Protein AF-A0A817ILH4-F1 (afdb_monomer)

Foldseek 3Di:
DVLVVLLVVLCVPPCVPPQDPVPDDPVRLVVLQVQQCCQFLVPPQADPLGVDPVQVLQLLSLCSSPQSVPPDDQLFFPLVSLCDCVSTPDNADNVNSVRGDHDRNRTNSSSVSNNVVSVVVVVVVVCVVDDDDDDDCPVPD

Secondary structure (DSSP, 8-state):
-HHHHHHHHHIIIIIHHHS-TTSS-HHHHHHHHHHHHHHTTT-TT--GGG--HHHHHHHHHHHHHHHTTTT--S-SBTHHHHT-GGG-SS---HHHHTT----TTSBGGGHHHHHHHHHHHHHHHHHTT-S----SSTT--

Sequence (141 aa):
MFEEIAFDKVLRVYMKKELVEDTFSDEERKQVIDVFSRATFEKEKIAESLKSIDSWISTLKRLIVRVLYTNVSLDIP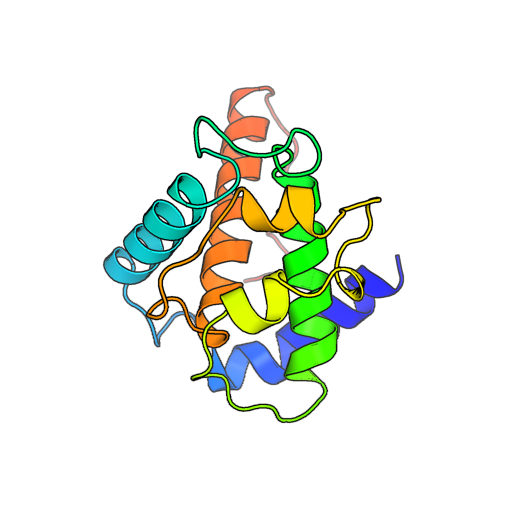LEIYLQRTDLWSDRVSYEDLATFGVDDDILLQHTYVILTGFYSSLIIKNNGSKTSRTNLLSGWL

pLDDT: mean 76.37, std 17.42, range [34.0, 94.38]

Radius of gyration: 15.26 Å; Cα contacts (8 Å, |Δi|>4): 126; chains: 1; bounding box: 36×35×36 Å

Mean predicted aligned error: 9.41 Å

Structure (mmCIF, N/CA/C/O backbone):
data_AF-A0A817ILH4-F1
#
_entry.id   AF-A0A817ILH4-F1
#
loop_
_atom_site.group_PDB
_atom_site.id
_atom_site.type_symbol
_atom_site.label_atom_id
_atom_site.label_alt_id
_atom_site.label_comp_id
_atom_site.label_asym_id
_atom_site.label_entity_id
_atom_site.label_seq_id
_atom_site.pdbx_PDB_ins_code
_atom_site.Cartn_x
_atom_site.Cartn_y
_atom_site.Cartn_z
_atom_site.occupancy
_atom_site.B_iso_or_equiv
_atom_site.auth_seq_id
_atom_site.auth_comp_id
_atom_site.auth_asym_id
_atom_site.auth_atom_id
_atom_site.pdbx_PDB_model_num
ATOM 1 N N . MET A 1 1 ? -5.954 19.937 -1.561 1.00 56.75 1 MET A N 1
ATOM 2 C CA . MET A 1 1 ? -6.336 19.380 -2.882 1.00 56.75 1 MET A CA 1
ATOM 3 C C . MET A 1 1 ? -7.639 18.599 -2.718 1.00 56.75 1 MET A C 1
ATOM 5 O O . MET A 1 1 ? -7.852 18.084 -1.629 1.00 56.75 1 MET A O 1
ATOM 9 N N . PHE A 1 2 ? -8.521 18.529 -3.723 1.00 58.09 2 PHE A N 1
ATOM 10 C CA . PHE A 1 2 ? -9.830 17.853 -3.599 1.00 58.09 2 PHE A CA 1
ATOM 11 C C . PHE A 1 2 ? -9.729 16.372 -3.189 1.00 58.09 2 PHE A C 1
ATOM 13 O O . PHE A 1 2 ? -10.578 15.906 -2.435 1.00 58.09 2 PHE A O 1
ATOM 20 N N . GLU A 1 3 ? -8.679 15.663 -3.619 1.00 54.00 3 GLU A N 1
ATOM 21 C CA . GLU A 1 3 ? -8.430 14.262 -3.240 1.00 54.00 3 GLU A CA 1
ATOM 22 C C . GLU A 1 3 ? -8.210 14.097 -1.729 1.00 54.00 3 GLU A C 1
ATOM 24 O O . GLU A 1 3 ? -8.769 13.179 -1.146 1.00 54.00 3 GLU A O 1
ATOM 29 N N . GLU A 1 4 ? -7.499 15.022 -1.076 1.00 57.44 4 GLU A N 1
ATOM 30 C CA . GLU A 1 4 ? -7.301 15.007 0.386 1.00 57.44 4 GLU A CA 1
ATOM 31 C C . GLU A 1 4 ? -8.623 15.218 1.137 1.00 57.44 4 GLU A C 1
ATOM 33 O O . GLU A 1 4 ? -8.909 14.533 2.109 1.00 57.44 4 GLU A O 1
ATOM 38 N N . ILE A 1 5 ? -9.488 16.113 0.645 1.00 61.72 5 ILE A N 1
ATOM 39 C CA . ILE A 1 5 ? -10.802 16.377 1.258 1.00 61.72 5 ILE A CA 1
ATOM 40 C C . ILE A 1 5 ? -11.747 15.180 1.067 1.00 61.72 5 ILE A C 1
ATOM 42 O O . ILE A 1 5 ? -12.547 14.862 1.949 1.00 61.72 5 ILE A O 1
ATOM 46 N N . ALA A 1 6 ? -11.691 14.524 -0.096 1.00 60.38 6 ALA A N 1
ATOM 47 C CA . ALA A 1 6 ? -12.463 13.315 -0.370 1.00 60.38 6 ALA A CA 1
ATOM 48 C C . ALA A 1 6 ? -11.970 12.139 0.484 1.00 60.38 6 ALA A C 1
ATOM 50 O O . ALA A 1 6 ? -12.783 11.447 1.095 1.00 60.38 6 ALA A O 1
ATOM 51 N N . PHE A 1 7 ? -10.652 11.973 0.582 1.00 64.50 7 PHE A N 1
ATOM 52 C CA . PHE A 1 7 ? -10.000 10.994 1.440 1.00 64.50 7 PHE A CA 1
ATOM 53 C C . PHE A 1 7 ? -10.386 11.189 2.914 1.00 64.50 7 PHE A C 1
ATOM 55 O O . PHE A 1 7 ? -10.864 10.245 3.539 1.00 64.50 7 PHE A O 1
ATOM 62 N N . ASP A 1 8 ? -10.332 12.421 3.430 1.00 61.78 8 ASP A N 1
ATOM 63 C CA . ASP A 1 8 ? -10.758 12.762 4.795 1.00 61.78 8 ASP A CA 1
ATOM 64 C C . ASP A 1 8 ? -12.228 12.414 5.070 1.00 61.78 8 ASP A C 1
ATOM 66 O O . ASP A 1 8 ? -12.582 11.972 6.168 1.00 61.78 8 ASP A O 1
ATOM 70 N N . LYS A 1 9 ? -13.114 12.605 4.085 1.00 65.00 9 LYS A N 1
ATOM 71 C CA . LYS A 1 9 ? -14.531 12.234 4.211 1.00 65.00 9 LYS A CA 1
ATOM 72 C C . LYS A 1 9 ? -14.726 10.719 4.229 1.00 65.00 9 LYS A C 1
ATOM 74 O O . LYS A 1 9 ? -15.490 10.232 5.059 1.00 65.00 9 LYS A O 1
ATOM 79 N N . VAL A 1 10 ? -14.041 9.983 3.352 1.00 63.84 10 VAL A N 1
ATOM 80 C CA . VAL A 1 10 ? -14.103 8.510 3.303 1.00 63.84 10 VAL A CA 1
ATOM 81 C C . VAL A 1 10 ? -13.569 7.908 4.606 1.00 63.84 10 VAL A C 1
ATOM 83 O O . VAL A 1 10 ? -14.247 7.073 5.208 1.00 63.84 10 VAL A O 1
ATOM 86 N N . LEU A 1 11 ? -12.435 8.413 5.103 1.00 64.38 11 LEU A N 1
ATOM 87 C CA . LEU A 1 11 ? -11.850 8.046 6.397 1.00 64.38 11 LEU A CA 1
ATOM 88 C C . LEU A 1 11 ? -12.849 8.175 7.549 1.00 64.38 11 LEU A C 1
ATOM 90 O O . LEU A 1 11 ? -13.062 7.233 8.310 1.00 64.38 11 LEU A O 1
ATOM 94 N N . ARG A 1 12 ? -13.497 9.339 7.675 1.00 63.62 12 ARG A N 1
ATOM 95 C CA . ARG A 1 12 ? -14.423 9.605 8.787 1.00 63.62 12 ARG A CA 1
ATOM 96 C C . ARG A 1 12 ? -15.686 8.747 8.745 1.00 63.62 12 ARG A C 1
ATOM 98 O O . ARG A 1 12 ? -16.245 8.475 9.803 1.00 63.62 12 ARG A O 1
ATOM 105 N N . VAL A 1 13 ? -16.155 8.370 7.555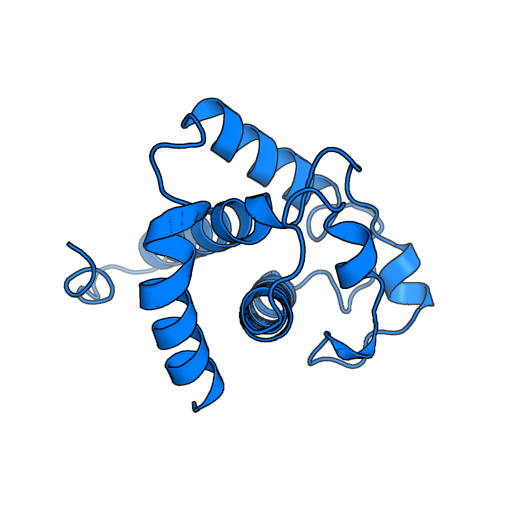 1.00 63.09 13 VAL A N 1
ATOM 106 C CA . VAL A 1 13 ? -17.450 7.692 7.372 1.00 63.09 13 VAL A CA 1
ATOM 107 C C . VAL A 1 13 ? -17.323 6.170 7.405 1.00 63.09 13 VAL A C 1
ATOM 109 O O . VAL A 1 13 ? -18.133 5.520 8.062 1.00 63.09 13 VAL A O 1
ATOM 112 N N . TYR A 1 14 ? -16.325 5.612 6.718 1.00 55.72 14 TYR A N 1
ATOM 113 C CA . TYR A 1 14 ? -16.227 4.166 6.484 1.00 55.72 14 TYR A CA 1
ATOM 114 C C . TYR A 1 14 ? -15.178 3.499 7.368 1.00 55.72 14 TYR A C 1
ATOM 116 O O . TYR A 1 14 ? -15.408 2.434 7.937 1.00 55.72 14 TYR A O 1
ATOM 124 N N . MET A 1 15 ? -14.043 4.163 7.567 1.00 58.22 15 MET A N 1
ATOM 125 C CA . MET A 1 15 ? -12.909 3.532 8.239 1.00 58.22 15 MET A CA 1
ATOM 126 C C . MET A 1 15 ? -13.110 3.457 9.751 1.00 58.22 15 MET A C 1
ATOM 128 O O . MET A 1 15 ? -12.679 2.490 10.362 1.00 58.22 15 MET A O 1
ATOM 132 N N . LYS A 1 16 ? -13.889 4.389 10.324 1.00 54.09 16 LYS A N 1
ATOM 133 C CA . LYS A 1 16 ? -14.366 4.341 11.718 1.00 54.09 16 LYS A CA 1
ATOM 134 C C . LYS A 1 16 ? -15.397 3.241 12.026 1.00 54.09 16 LYS A C 1
ATOM 136 O O . LYS A 1 16 ? -15.802 3.131 13.179 1.00 54.09 16 LYS A O 1
ATOM 141 N N . LYS A 1 17 ? -15.868 2.466 11.043 1.00 50.84 17 LYS A N 1
ATOM 142 C CA . LYS A 1 17 ? -16.885 1.422 11.270 1.00 50.84 17 LYS A CA 1
ATOM 143 C C . LYS A 1 17 ? -16.423 0.003 10.941 1.00 50.84 17 LYS A C 1
ATOM 145 O O . LYS A 1 17 ? -16.871 -0.904 11.629 1.00 50.84 17 LYS A O 1
ATOM 150 N N . GLU A 1 18 ? -15.542 -0.186 9.956 1.00 47.88 18 GLU A N 1
ATOM 151 C CA . GLU A 1 18 ? -15.101 -1.529 9.519 1.00 47.88 18 GLU A CA 1
ATOM 152 C C . GLU A 1 18 ? -13.585 -1.780 9.635 1.00 47.88 18 GLU A C 1
ATOM 154 O O . GLU A 1 18 ? -13.173 -2.931 9.622 1.00 47.88 18 GLU A O 1
ATOM 159 N N . LEU A 1 19 ? -12.749 -0.741 9.779 1.00 56.03 19 LEU A N 1
ATOM 160 C CA . LEU A 1 19 ? -11.277 -0.840 9.695 1.00 56.03 19 LEU A CA 1
ATOM 161 C C . LEU A 1 19 ? -10.549 -0.270 10.927 1.00 56.03 19 LEU A C 1
ATOM 163 O O . LEU A 1 19 ? -9.395 0.151 10.836 1.00 56.03 19 LEU A O 1
ATOM 167 N N . VAL A 1 20 ? -11.244 -0.172 12.063 1.00 53.56 20 VAL A N 1
ATOM 168 C CA . VAL A 1 20 ? -10.788 0.608 13.224 1.00 53.56 20 VAL A CA 1
ATOM 169 C C . VAL A 1 20 ? -9.686 -0.091 13.997 1.00 53.56 20 VAL A C 1
ATOM 171 O O . VAL A 1 20 ? -9.623 -1.309 14.082 1.00 53.56 20 VAL A O 1
ATOM 174 N N . GLU A 1 21 ? -8.875 0.751 14.625 1.00 49.62 21 GLU A N 1
ATOM 175 C CA . GLU A 1 21 ? -7.813 0.541 15.606 1.00 49.62 21 GLU A CA 1
ATOM 176 C C . GLU A 1 21 ? -8.100 -0.434 16.778 1.00 49.62 21 GLU A C 1
ATOM 178 O O . GLU A 1 21 ? -7.273 -0.531 17.679 1.00 49.62 21 GLU A O 1
ATOM 183 N N . ASP A 1 22 ? -9.195 -1.190 16.765 1.00 53.25 22 ASP A N 1
ATOM 184 C CA . ASP A 1 22 ? -9.476 -2.282 17.708 1.00 53.25 22 ASP A CA 1
ATOM 185 C C . AS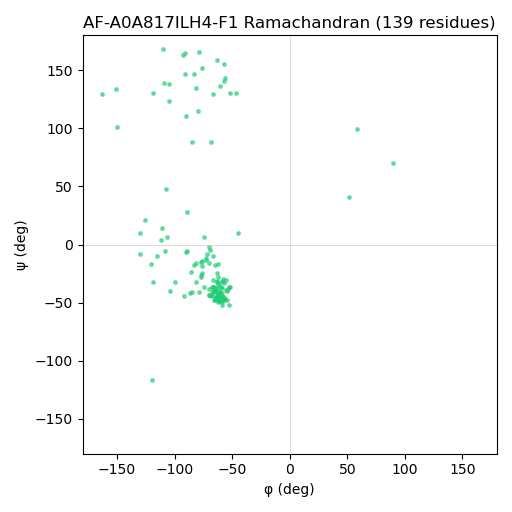P A 1 22 ? -9.530 -3.663 17.022 1.00 53.25 22 ASP A C 1
ATOM 187 O O . ASP A 1 22 ? -9.571 -4.686 17.701 1.00 53.25 22 ASP A O 1
ATOM 191 N N . THR A 1 23 ? -9.531 -3.722 15.683 1.00 67.62 23 THR A N 1
ATOM 192 C CA . THR A 1 23 ? -9.641 -4.981 14.923 1.00 67.62 23 THR A CA 1
ATOM 193 C C . THR A 1 23 ? -8.306 -5.716 14.802 1.00 67.62 23 THR A C 1
ATOM 195 O O . THR A 1 23 ? -8.288 -6.941 14.786 1.00 67.62 23 THR A O 1
ATOM 198 N N . PHE 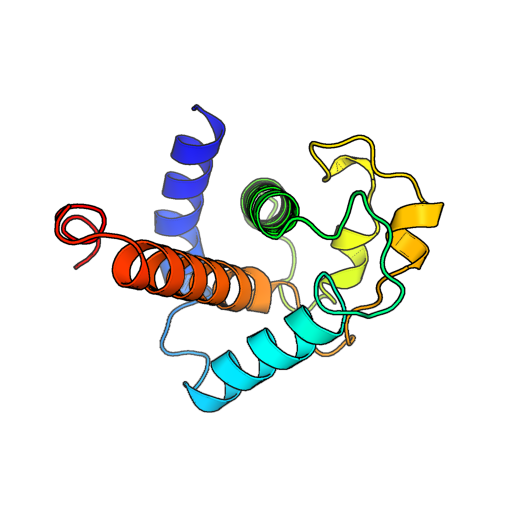A 1 24 ? -7.194 -4.976 14.747 1.00 76.25 24 PHE A N 1
ATOM 199 C CA . PHE A 1 24 ? -5.842 -5.529 14.622 1.0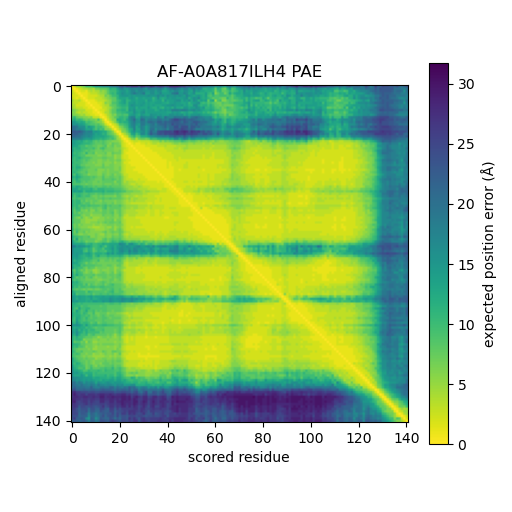0 76.25 24 PHE A CA 1
ATOM 200 C C . PHE A 1 24 ? -4.992 -5.136 15.824 1.00 76.25 24 PHE A C 1
ATOM 202 O O . PHE A 1 24 ? -4.908 -3.947 16.154 1.00 76.25 24 PHE A O 1
ATOM 209 N N . SER A 1 25 ? -4.319 -6.107 16.431 1.00 85.25 25 SER A N 1
ATOM 210 C CA . SER A 1 25 ? -3.321 -5.883 17.479 1.00 85.25 25 SER A CA 1
ATOM 211 C C . SER A 1 25 ? -2.115 -5.089 16.964 1.00 85.25 25 SER A C 1
ATOM 213 O O . SER A 1 25 ? -1.834 -5.048 15.764 1.00 85.25 25 SER A O 1
ATOM 215 N N . ASP A 1 26 ? -1.366 -4.460 17.870 1.00 84.12 26 ASP A N 1
ATOM 216 C CA . ASP A 1 26 ? -0.154 -3.717 17.505 1.00 84.12 26 ASP A CA 1
ATOM 217 C C . ASP A 1 26 ? 0.889 -4.609 16.816 1.00 84.12 26 ASP A C 1
ATOM 219 O O . ASP A 1 26 ? 1.574 -4.166 15.892 1.00 84.12 26 ASP A O 1
ATOM 223 N N . GLU A 1 27 ? 1.006 -5.868 17.239 1.00 87.25 27 GLU A N 1
ATOM 224 C CA . GLU A 1 27 ? 1.884 -6.859 16.616 1.00 87.25 27 GLU A CA 1
ATOM 225 C C . GLU A 1 27 ? 1.463 -7.174 15.178 1.00 87.25 27 GLU A C 1
ATOM 227 O O . GLU A 1 27 ? 2.309 -7.120 14.284 1.00 87.25 27 GLU A O 1
ATOM 232 N N . GLU A 1 28 ? 0.172 -7.414 14.927 1.00 85.94 28 GLU A N 1
ATOM 233 C CA . GLU A 1 28 ? -0.343 -7.645 13.570 1.00 85.94 28 GLU A CA 1
ATOM 234 C C . GLU A 1 28 ? -0.103 -6.430 12.676 1.00 85.94 28 GLU A C 1
ATOM 236 O O . GLU A 1 28 ? 0.351 -6.573 11.541 1.00 85.94 28 GLU A O 1
ATOM 241 N N . ARG A 1 29 ? -0.315 -5.215 13.194 1.00 87.62 29 ARG A N 1
ATOM 242 C CA . ARG A 1 29 ? -0.046 -3.990 12.430 1.00 87.62 29 ARG A CA 1
ATOM 243 C C . ARG A 1 29 ? 1.415 -3.878 12.032 1.00 87.62 29 ARG A C 1
ATOM 245 O O . ARG A 1 29 ? 1.710 -3.615 10.868 1.00 87.62 29 ARG A O 1
ATOM 252 N N . LYS A 1 30 ? 2.331 -4.078 12.985 1.00 88.81 30 LYS A N 1
ATOM 253 C CA . LYS A 1 30 ? 3.777 -4.045 12.719 1.00 88.81 30 LYS A CA 1
ATOM 254 C C . LYS A 1 30 ? 4.158 -5.093 11.679 1.00 88.81 30 LYS A C 1
ATOM 256 O O . LYS A 1 30 ? 4.911 -4.773 10.765 1.00 88.81 30 LYS A O 1
ATOM 261 N N . GLN A 1 31 ? 3.623 -6.308 11.801 1.00 91.12 31 GLN A N 1
ATOM 262 C CA . GLN A 1 31 ? 3.889 -7.395 10.865 1.00 91.12 31 GLN A CA 1
ATOM 263 C C . GLN A 1 31 ? 3.400 -7.056 9.454 1.00 91.12 31 GLN A C 1
ATOM 265 O O . GLN A 1 31 ? 4.170 -7.169 8.506 1.00 91.12 31 GLN A O 1
ATOM 270 N N . VAL A 1 32 ? 2.159 -6.588 9.313 1.00 91.75 32 VAL A N 1
ATOM 271 C CA . VAL A 1 32 ? 1.580 -6.170 8.027 1.00 91.75 32 VAL A CA 1
ATOM 272 C C . VAL A 1 32 ? 2.433 -5.086 7.367 1.00 91.75 32 VAL A C 1
ATOM 274 O O . VAL A 1 32 ? 2.751 -5.186 6.183 1.00 91.75 32 VAL A O 1
ATOM 277 N N . ILE A 1 33 ? 2.840 -4.063 8.126 1.00 91.69 33 ILE A N 1
ATOM 278 C CA . ILE A 1 33 ? 3.669 -2.964 7.609 1.00 91.69 33 ILE A CA 1
ATOM 279 C C . ILE A 1 33 ? 5.045 -3.477 7.163 1.00 91.69 33 ILE A C 1
ATOM 281 O O . ILE A 1 33 ? 5.511 -3.106 6.085 1.00 91.69 33 ILE A O 1
ATOM 285 N N . ASP A 1 34 ? 5.695 -4.316 7.970 1.00 91.88 34 ASP A N 1
ATOM 286 C CA . ASP A 1 34 ? 7.027 -4.862 7.686 1.00 91.88 34 ASP A CA 1
ATOM 287 C C . ASP A 1 34 ? 7.018 -5.777 6.453 1.00 91.88 34 ASP A C 1
ATOM 289 O O . ASP A 1 34 ? 7.820 -5.588 5.537 1.00 91.88 34 ASP A O 1
ATOM 293 N N . VAL A 1 35 ? 6.059 -6.706 6.381 1.00 93.12 35 VAL A N 1
ATOM 294 C CA . VAL A 1 35 ? 5.875 -7.597 5.226 1.00 93.12 35 VAL A CA 1
ATOM 295 C C . VAL A 1 35 ? 5.629 -6.778 3.964 1.00 93.12 35 VAL A C 1
ATOM 297 O O . VAL A 1 35 ? 6.319 -6.969 2.962 1.00 93.12 35 VAL A O 1
ATOM 300 N N . PHE A 1 36 ? 4.703 -5.819 4.016 1.00 94.38 36 PHE A N 1
ATOM 301 C CA . PHE A 1 36 ? 4.385 -4.989 2.861 1.00 94.38 36 PHE A CA 1
ATOM 302 C C . PHE A 1 36 ? 5.590 -4.158 2.394 1.00 94.38 36 PHE A C 1
ATOM 304 O O . PHE A 1 36 ? 5.865 -4.088 1.196 1.00 94.38 36 PHE A O 1
ATOM 311 N N . SER A 1 37 ? 6.339 -3.545 3.314 1.00 92.38 37 SER A N 1
ATOM 312 C CA . SER A 1 37 ? 7.476 -2.672 2.972 1.00 92.38 37 SER A CA 1
ATOM 313 C C . SER A 1 37 ? 8.594 -3.448 2.272 1.00 92.38 37 SER A C 1
ATOM 315 O O . SER A 1 37 ? 9.047 -3.048 1.195 1.00 92.38 37 SER A O 1
ATOM 317 N N . ARG A 1 38 ? 8.957 -4.621 2.811 1.00 92.81 38 ARG A N 1
ATOM 318 C CA . ARG A 1 38 ? 9.970 -5.521 2.226 1.00 92.81 38 ARG A CA 1
ATOM 319 C C . ARG A 1 38 ? 9.581 -6.053 0.856 1.00 92.81 38 ARG A C 1
ATOM 321 O O . ARG A 1 38 ? 10.447 -6.310 0.021 1.00 92.81 38 ARG A O 1
ATOM 328 N N . ALA A 1 39 ? 8.287 -6.240 0.635 1.00 92.62 39 ALA A N 1
ATOM 329 C CA . ALA A 1 39 ? 7.754 -6.753 -0.614 1.00 92.62 39 ALA A CA 1
ATOM 330 C C . ALA A 1 39 ? 7.629 -5.670 -1.706 1.00 92.62 39 ALA A C 1
ATOM 332 O O . ALA A 1 39 ? 7.508 -5.996 -2.891 1.00 92.62 39 ALA A O 1
ATOM 333 N N . THR A 1 40 ? 7.699 -4.392 -1.313 1.00 91.94 40 THR A N 1
ATOM 334 C CA . THR A 1 40 ? 7.487 -3.217 -2.168 1.00 91.94 40 THR A CA 1
ATOM 335 C C . THR A 1 40 ? 8.733 -2.324 -2.219 1.00 91.94 40 THR A C 1
ATOM 337 O O . THR A 1 40 ? 9.767 -2.753 -2.723 1.00 91.94 40 THR A O 1
ATOM 340 N N . PHE A 1 41 ? 8.672 -1.079 -1.745 1.00 88.31 41 PHE A N 1
ATOM 341 C CA . PHE A 1 41 ? 9.715 -0.064 -1.948 1.00 88.31 41 PHE A CA 1
ATOM 342 C C . PHE A 1 41 ? 11.066 -0.387 -1.292 1.00 88.31 41 PHE A C 1
ATOM 344 O O . PHE A 1 41 ? 12.071 0.199 -1.691 1.00 88.31 41 PHE A O 1
ATOM 351 N N . GLU A 1 42 ? 11.125 -1.308 -0.323 1.00 90.69 42 GLU A N 1
ATOM 352 C CA . GLU A 1 42 ? 12.391 -1.765 0.277 1.00 90.69 42 GLU A CA 1
ATOM 353 C C . GLU A 1 42 ? 13.000 -2.973 -0.449 1.00 90.69 42 GLU A C 1
ATOM 355 O O . GLU A 1 42 ? 14.119 -3.389 -0.143 1.00 90.69 42 GLU A O 1
ATOM 360 N N . LYS A 1 43 ? 12.290 -3.543 -1.428 1.00 91.75 43 LYS A N 1
ATOM 361 C CA . LYS A 1 43 ? 12.765 -4.692 -2.196 1.00 91.75 43 LYS A CA 1
ATOM 362 C C . LYS A 1 43 ? 13.969 -4.296 -3.048 1.00 91.75 43 LYS A C 1
ATOM 364 O O . LYS A 1 43 ? 13.920 -3.350 -3.828 1.00 91.75 43 LYS A O 1
ATOM 369 N N . GLU A 1 44 ? 15.041 -5.083 -2.964 1.00 88.94 44 GLU A N 1
ATOM 370 C CA . GLU A 1 44 ? 16.320 -4.794 -3.634 1.00 88.94 44 GLU A CA 1
ATOM 371 C C . GLU A 1 44 ? 16.173 -4.572 -5.152 1.00 88.94 44 GLU A C 1
ATOM 373 O O . GLU A 1 44 ? 16.793 -3.677 -5.725 1.00 88.94 44 GLU A O 1
ATOM 378 N N . LYS A 1 45 ? 15.321 -5.374 -5.803 1.00 91.69 45 LYS A N 1
ATOM 379 C CA . LYS A 1 45 ? 15.077 -5.343 -7.253 1.00 91.69 45 LYS A CA 1
ATOM 380 C C . LYS A 1 45 ? 13.710 -4.758 -7.605 1.00 91.69 45 LYS A C 1
ATOM 382 O O . LYS A 1 45 ? 12.976 -5.362 -8.382 1.00 91.69 45 LYS A O 1
ATOM 387 N N . ILE A 1 46 ? 13.363 -3.614 -7.022 1.00 93.81 46 ILE A N 1
ATOM 388 C CA . ILE A 1 46 ? 12.164 -2.869 -7.412 1.00 93.81 46 ILE A CA 1
ATOM 389 C C . ILE A 1 46 ? 12.462 -1.833 -8.505 1.00 93.81 46 ILE A C 1
ATOM 391 O O . ILE A 1 46 ? 13.547 -1.242 -8.543 1.00 93.81 46 ILE A O 1
ATOM 395 N N . ALA A 1 47 ? 11.491 -1.609 -9.391 1.00 92.62 47 ALA A N 1
ATOM 396 C CA . ALA A 1 47 ? 11.529 -0.545 -10.384 1.00 92.62 47 ALA A CA 1
ATOM 397 C C . ALA A 1 47 ? 11.731 0.832 -9.736 1.00 92.62 47 ALA A C 1
ATOM 399 O O . ALA A 1 47 ? 11.193 1.130 -8.669 1.00 92.62 47 ALA A O 1
ATOM 400 N N . GLU A 1 48 ? 12.491 1.699 -10.405 1.00 90.19 48 GLU A N 1
ATOM 401 C CA . GLU A 1 48 ? 12.843 3.022 -9.876 1.00 90.19 48 GLU A CA 1
ATOM 402 C C . GLU A 1 48 ? 11.603 3.897 -9.628 1.00 90.19 48 GLU A C 1
ATOM 404 O O . GLU A 1 48 ? 11.532 4.603 -8.623 1.00 90.19 48 GLU A O 1
ATOM 409 N N . SER A 1 49 ? 10.587 3.783 -10.490 1.00 88.75 49 SER A N 1
ATOM 410 C CA . SER A 1 49 ? 9.295 4.476 -10.365 1.00 88.75 49 SER A CA 1
ATOM 411 C C . SER A 1 49 ? 8.511 4.093 -9.104 1.00 88.75 49 SER A C 1
ATOM 413 O O . SER A 1 49 ? 7.615 4.827 -8.695 1.00 88.75 49 SER A O 1
ATOM 415 N N . LEU A 1 50 ? 8.869 2.978 -8.462 1.00 90.88 50 LEU A N 1
ATOM 416 C CA . LEU A 1 50 ? 8.197 2.430 -7.288 1.00 90.88 50 LEU A CA 1
ATOM 417 C C . LEU A 1 50 ? 9.051 2.501 -6.011 1.00 90.88 50 LEU A C 1
ATOM 419 O O . LEU A 1 50 ? 8.620 2.027 -4.963 1.00 90.88 50 LEU A O 1
ATOM 423 N N . LYS A 1 51 ? 10.246 3.104 -6.038 1.00 90.06 51 LYS A N 1
ATOM 424 C CA . LYS A 1 51 ? 11.071 3.278 -4.822 1.00 90.06 51 LYS A CA 1
ATOM 425 C C . LYS A 1 51 ? 10.575 4.388 -3.896 1.00 90.06 51 LYS A C 1
ATOM 427 O O . LYS A 1 51 ? 10.954 4.447 -2.728 1.00 90.06 51 LYS A O 1
ATOM 432 N N . SER A 1 52 ? 9.748 5.294 -4.411 1.00 87.44 52 SER A N 1
ATOM 433 C CA . SER A 1 52 ? 9.250 6.440 -3.654 1.00 87.44 52 SER A CA 1
ATOM 434 C C . SER A 1 52 ? 8.103 6.043 -2.728 1.00 87.44 52 SER A C 1
ATOM 436 O O . SER A 1 52 ? 7.009 5.720 -3.192 1.00 87.44 52 SER A O 1
ATOM 438 N N . ILE A 1 53 ? 8.316 6.145 -1.411 1.00 87.44 53 ILE A N 1
ATOM 439 C CA . ILE A 1 53 ? 7.251 5.947 -0.413 1.00 87.44 53 ILE A CA 1
ATOM 440 C C . ILE A 1 53 ? 6.069 6.908 -0.629 1.00 87.44 53 ILE A C 1
ATOM 442 O O . ILE A 1 53 ? 4.921 6.532 -0.401 1.00 87.44 53 ILE A O 1
ATOM 446 N N . ASP A 1 54 ? 6.321 8.119 -1.136 1.00 85.62 54 ASP A N 1
ATOM 447 C CA . ASP A 1 54 ? 5.268 9.098 -1.420 1.00 85.62 54 ASP A CA 1
ATOM 448 C C . ASP A 1 54 ? 4.334 8.617 -2.545 1.00 85.62 54 ASP A C 1
ATOM 450 O O . ASP A 1 54 ? 3.116 8.804 -2.461 1.00 85.62 54 ASP A O 1
ATOM 454 N N . SER A 1 55 ? 4.874 7.931 -3.561 1.00 87.50 55 SER A N 1
ATOM 455 C CA . SER A 1 55 ? 4.081 7.336 -4.649 1.00 87.50 55 SER A CA 1
ATOM 456 C C . SER A 1 55 ? 3.192 6.198 -4.132 1.00 87.50 55 SER A C 1
ATOM 458 O O . SER A 1 55 ? 2.029 6.091 -4.534 1.00 87.50 55 SER A O 1
ATOM 460 N N . TRP A 1 56 ? 3.679 5.403 -3.171 1.00 91.06 56 TRP A N 1
ATOM 461 C CA . TRP A 1 56 ? 2.870 4.389 -2.483 1.00 91.06 56 TRP A CA 1
ATOM 462 C C . TRP A 1 56 ? 1.756 5.016 -1.648 1.00 91.06 56 TRP A C 1
ATOM 464 O O . TRP A 1 56 ? 0.600 4.626 -1.784 1.00 91.06 56 TRP A O 1
ATOM 474 N N . ILE A 1 57 ? 2.060 6.034 -0.840 1.00 88.19 57 ILE A N 1
ATOM 475 C CA . ILE A 1 57 ? 1.060 6.758 -0.039 1.00 88.19 57 ILE A CA 1
ATOM 476 C C . ILE A 1 57 ? -0.039 7.346 -0.935 1.00 88.19 57 ILE A C 1
ATOM 478 O O . ILE A 1 57 ? -1.226 7.167 -0.654 1.00 88.19 57 ILE A O 1
ATOM 482 N N . SER A 1 58 ? 0.337 8.014 -2.031 1.00 87.12 58 SER A N 1
ATOM 483 C CA . SER A 1 58 ? -0.604 8.566 -3.017 1.00 87.12 58 SER A CA 1
ATOM 484 C C . SER A 1 58 ? -1.517 7.479 -3.597 1.00 87.12 58 SER A C 1
ATOM 486 O O . SER A 1 58 ? -2.742 7.635 -3.634 1.00 87.12 58 SER A O 1
ATOM 488 N N . THR A 1 59 ? -0.938 6.344 -3.988 1.00 90.12 59 THR A N 1
ATOM 489 C CA . THR A 1 59 ? -1.672 5.221 -4.587 1.00 90.12 59 THR A CA 1
ATOM 490 C C . THR A 1 59 ? -2.617 4.556 -3.585 1.00 90.12 59 THR A C 1
ATOM 492 O O . THR A 1 59 ? -3.785 4.333 -3.902 1.00 90.12 59 THR A O 1
ATOM 495 N N . LEU A 1 60 ? -2.178 4.325 -2.345 1.00 89.88 60 LEU A N 1
ATOM 496 C CA . LEU A 1 60 ? -3.010 3.753 -1.278 1.00 89.88 60 LEU A CA 1
ATOM 497 C C . LEU A 1 60 ? -4.181 4.681 -0.909 1.00 89.88 60 LEU A C 1
ATOM 499 O O . LEU A 1 60 ? -5.301 4.214 -0.704 1.00 89.88 60 LEU A O 1
ATOM 503 N N . LYS A 1 61 ? -3.979 6.007 -0.906 1.00 85.31 61 LYS A N 1
ATOM 504 C CA . LYS A 1 61 ? -5.086 6.969 -0.755 1.00 85.31 61 LYS A CA 1
ATOM 505 C C . LYS A 1 61 ? -6.098 6.869 -1.888 1.00 85.31 61 LYS A C 1
ATOM 507 O O . LYS A 1 61 ? -7.303 6.831 -1.636 1.00 85.31 61 LYS A O 1
ATOM 512 N N . ARG A 1 62 ? -5.622 6.835 -3.138 1.00 85.88 62 ARG A N 1
ATO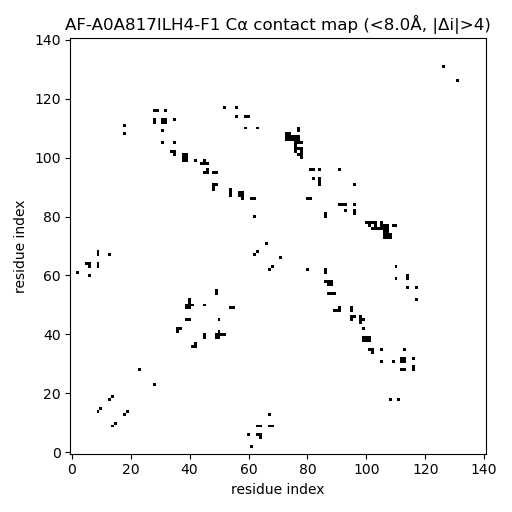M 513 C CA . ARG A 1 62 ? -6.483 6.688 -4.325 1.00 85.88 62 ARG A CA 1
ATOM 514 C C . ARG A 1 62 ? -7.280 5.394 -4.260 1.00 85.88 62 ARG A C 1
ATOM 516 O O . ARG A 1 62 ? -8.472 5.410 -4.564 1.00 85.88 62 ARG A O 1
ATOM 523 N N . LEU A 1 63 ? -6.643 4.310 -3.828 1.00 86.06 63 LEU A N 1
ATOM 524 C CA . LEU A 1 63 ? -7.283 3.021 -3.619 1.00 86.06 63 LEU A CA 1
ATOM 525 C C . LEU A 1 63 ? -8.423 3.127 -2.605 1.00 86.06 63 LEU A C 1
ATOM 527 O O . LEU A 1 63 ? -9.551 2.770 -2.935 1.00 86.06 63 LEU A O 1
ATOM 531 N N . ILE A 1 64 ? -8.158 3.693 -1.424 1.00 80.75 64 ILE A N 1
ATOM 532 C CA . ILE A 1 64 ? -9.172 3.905 -0.380 1.00 80.75 64 ILE A CA 1
ATOM 533 C C . ILE A 1 64 ? -10.365 4.692 -0.933 1.00 80.75 64 ILE A C 1
ATOM 535 O O . ILE A 1 64 ? -11.509 4.273 -0.774 1.00 80.75 64 ILE A O 1
ATOM 539 N N . VAL A 1 65 ? -10.118 5.797 -1.642 1.00 78.19 65 VAL A N 1
ATOM 540 C CA . VAL A 1 65 ? -11.194 6.631 -2.203 1.00 78.19 65 VAL A CA 1
ATOM 541 C C . VAL A 1 65 ? -12.004 5.888 -3.270 1.00 78.19 65 VAL A C 1
ATOM 543 O O . VAL A 1 65 ? -13.223 6.031 -3.309 1.00 78.19 65 VAL A O 1
ATOM 546 N N . ARG A 1 66 ? -11.360 5.102 -4.143 1.00 76.44 66 ARG A N 1
ATOM 547 C CA . ARG A 1 66 ? -12.042 4.407 -5.251 1.00 76.44 66 ARG A CA 1
ATOM 548 C C . ARG A 1 66 ? -12.779 3.143 -4.803 1.00 76.44 66 ARG A C 1
ATOM 550 O O . ARG A 1 66 ? -13.883 2.883 -5.279 1.00 76.44 66 ARG A O 1
ATOM 557 N N . VAL A 1 67 ? -12.179 2.359 -3.914 1.00 69.00 67 VAL A N 1
ATOM 558 C CA . VAL A 1 67 ? -12.685 1.035 -3.521 1.00 69.00 67 VAL A CA 1
ATOM 559 C C . VAL A 1 67 ? -13.697 1.140 -2.384 1.00 69.00 67 VAL A C 1
ATOM 561 O O . VAL A 1 67 ? -14.758 0.527 -2.456 1.00 69.00 67 VAL A O 1
ATOM 564 N N . LEU A 1 68 ? -13.459 1.993 -1.381 1.00 60.38 68 LEU A N 1
ATOM 565 C CA . LEU A 1 68 ? -14.398 2.120 -0.256 1.00 60.38 68 LEU A CA 1
ATOM 566 C C . LEU A 1 68 ? -15.649 2.933 -0.605 1.00 60.38 68 LEU A C 1
ATOM 568 O O . LEU A 1 68 ? -16.652 2.854 0.095 1.00 60.38 68 LEU A O 1
ATOM 572 N N . TYR A 1 69 ? -15.635 3.678 -1.713 1.00 58.81 69 TYR A N 1
ATOM 573 C CA . TYR A 1 69 ? -16.848 4.305 -2.239 1.00 58.81 69 TYR A CA 1
ATOM 574 C C . TYR A 1 69 ? -17.776 3.304 -2.955 1.00 58.81 69 TYR A C 1
ATOM 576 O O . TYR A 1 69 ? -18.930 3.628 -3.223 1.00 58.81 69 TYR A O 1
ATOM 584 N N . THR A 1 70 ? -17.297 2.096 -3.280 1.00 62.81 70 THR A N 1
ATOM 585 C CA . THR A 1 70 ? -17.995 1.153 -4.172 1.00 62.81 70 THR A CA 1
ATOM 586 C C . THR A 1 70 ? -18.553 -0.109 -3.491 1.00 62.81 70 THR A C 1
ATOM 588 O O . THR A 1 70 ? -18.987 -1.011 -4.201 1.00 62.81 70 THR A O 1
ATOM 591 N N . ASN A 1 71 ? -18.644 -0.168 -2.150 1.00 63.50 71 ASN A N 1
ATOM 592 C CA . ASN A 1 71 ? -19.177 -1.328 -1.395 1.00 63.50 71 ASN A CA 1
ATOM 593 C C . ASN A 1 71 ? -18.527 -2.670 -1.797 1.00 63.50 71 ASN A C 1
ATOM 595 O O . ASN A 1 71 ? -19.189 -3.696 -1.960 1.00 63.50 71 ASN A O 1
ATOM 599 N N . VAL A 1 72 ? -17.214 -2.653 -2.002 1.00 70.06 72 VAL A N 1
ATOM 600 C CA . VAL A 1 72 ? -16.430 -3.843 -2.341 1.00 70.06 72 VAL A CA 1
ATOM 601 C C . VAL A 1 72 ? -16.075 -4.609 -1.061 1.00 70.06 72 VAL A C 1
ATOM 603 O O . VAL A 1 72 ? -15.853 -3.993 -0.023 1.00 70.06 72 VAL A O 1
ATOM 606 N N . SER A 1 73 ? -16.003 -5.943 -1.132 1.00 78.38 73 SER A N 1
ATOM 607 C CA . SER A 1 73 ? -15.493 -6.764 -0.023 1.00 78.38 73 SER A CA 1
ATOM 608 C C . SER A 1 73 ? -14.043 -6.393 0.307 1.00 78.38 73 SER A C 1
ATOM 610 O O . SER A 1 73 ? -13.222 -6.214 -0.591 1.00 78.38 73 SER A O 1
ATOM 612 N N . LEU A 1 74 ? -13.732 -6.289 1.600 1.00 80.69 74 LEU A N 1
ATOM 613 C CA . LEU A 1 74 ? -12.398 -5.927 2.084 1.00 80.69 74 LEU A CA 1
ATOM 614 C C . LEU A 1 74 ? -11.483 -7.143 2.296 1.00 80.69 74 LEU A C 1
ATOM 616 O O . LEU A 1 74 ? -10.287 -6.964 2.527 1.00 80.69 74 LEU A O 1
ATOM 620 N N . ASP A 1 75 ? -12.019 -8.356 2.135 1.00 84.19 75 ASP A N 1
ATOM 621 C CA . ASP A 1 75 ? -11.304 -9.632 2.274 1.00 84.19 75 ASP A CA 1
ATOM 622 C C . ASP A 1 75 ? -10.669 -10.095 0.951 1.00 84.19 75 ASP A C 1
ATOM 624 O O . ASP A 1 75 ? -10.531 -11.285 0.674 1.00 84.19 75 ASP A O 1
ATOM 628 N N . ILE A 1 76 ? -10.324 -9.141 0.088 1.00 86.19 76 ILE A N 1
ATOM 629 C CA . ILE A 1 76 ? -9.711 -9.385 -1.220 1.00 86.19 76 ILE A CA 1
ATOM 630 C C . ILE A 1 76 ? -8.224 -9.022 -1.133 1.00 86.19 76 ILE A C 1
ATOM 632 O O . ILE A 1 76 ? -7.921 -7.970 -0.563 1.00 86.19 76 ILE A O 1
ATOM 636 N N . PRO A 1 77 ? -7.304 -9.811 -1.723 1.00 92.62 77 PRO A N 1
ATOM 637 C CA . PRO A 1 77 ? -5.885 -9.471 -1.780 1.00 92.62 77 PRO A CA 1
ATOM 638 C C . PRO A 1 77 ? -5.635 -8.063 -2.327 1.00 92.62 77 PRO A C 1
ATOM 640 O O . PRO A 1 77 ? -6.148 -7.674 -3.383 1.00 92.62 77 PRO A O 1
ATOM 643 N N . LEU A 1 78 ? -4.820 -7.292 -1.607 1.00 92.19 78 LEU A N 1
ATOM 644 C CA . LEU A 1 78 ? -4.471 -5.917 -1.956 1.0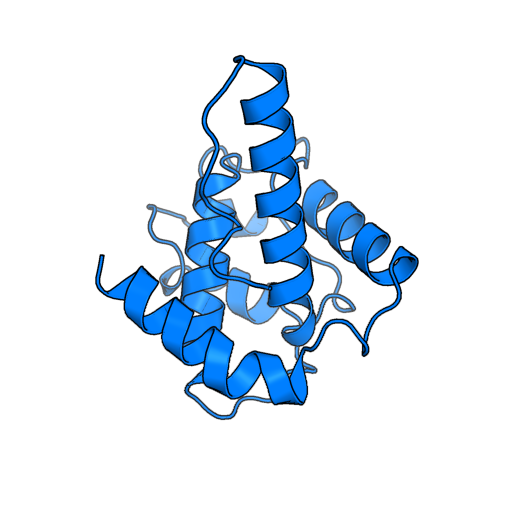0 92.19 78 LEU A CA 1
ATOM 645 C C . LEU A 1 78 ? -3.738 -5.846 -3.304 1.00 92.19 78 LEU A C 1
ATOM 647 O O . LEU A 1 78 ? -3.938 -4.897 -4.069 1.00 92.19 78 LEU A O 1
ATOM 651 N N . GLU A 1 79 ? -2.930 -6.862 -3.622 1.00 93.38 79 GLU A N 1
ATOM 652 C CA . GLU A 1 79 ? -2.148 -6.919 -4.860 1.00 93.38 79 GLU A CA 1
ATOM 653 C C . GLU A 1 79 ? -3.015 -6.776 -6.116 1.00 93.38 79 GLU A C 1
ATOM 655 O O . GLU A 1 79 ? -2.638 -6.042 -7.030 1.00 93.38 79 GLU A O 1
ATOM 660 N N . ILE A 1 80 ? -4.209 -7.381 -6.139 1.00 90.44 80 ILE A N 1
ATOM 661 C CA . ILE A 1 80 ? -5.137 -7.329 -7.284 1.00 90.44 80 ILE A CA 1
ATOM 662 C C . ILE A 1 80 ? -5.395 -5.884 -7.723 1.00 90.44 80 ILE A C 1
ATOM 664 O O . ILE A 1 80 ? -5.522 -5.590 -8.914 1.00 90.44 80 ILE A O 1
ATOM 668 N N . TYR A 1 81 ? -5.454 -4.965 -6.762 1.00 90.06 81 TYR A N 1
ATOM 669 C CA . TYR A 1 81 ? -5.647 -3.557 -7.051 1.00 90.06 81 TYR A CA 1
ATOM 670 C C . TYR A 1 81 ? -4.337 -2.855 -7.374 1.00 90.06 81 TYR A C 1
ATOM 672 O O . TYR A 1 81 ? -4.305 -2.069 -8.314 1.00 90.06 81 TYR A O 1
ATOM 680 N N . LEU A 1 82 ? -3.252 -3.143 -6.656 1.00 91.94 82 LEU A N 1
ATOM 681 C CA . LEU A 1 82 ? -1.949 -2.521 -6.913 1.00 91.94 82 LEU A CA 1
ATOM 682 C C . LEU A 1 82 ? -1.398 -2.843 -8.313 1.00 91.94 82 LEU A C 1
ATOM 684 O O . LEU A 1 82 ? -0.719 -2.003 -8.902 1.00 91.94 82 LEU A O 1
ATOM 688 N N . GLN A 1 83 ? -1.765 -3.995 -8.883 1.00 91.94 83 GLN A N 1
ATOM 689 C CA . GLN A 1 83 ? -1.436 -4.398 -10.256 1.00 91.94 83 GLN A CA 1
ATOM 690 C C . GLN A 1 83 ? -2.184 -3.588 -11.340 1.00 91.94 83 GLN A C 1
ATOM 692 O O . GLN A 1 83 ? -1.962 -3.768 -12.540 1.00 91.94 83 GLN A O 1
ATOM 697 N N . ARG A 1 84 ? -3.065 -2.653 -10.958 1.00 88.88 84 ARG A N 1
ATOM 698 C CA . ARG A 1 84 ? -3.763 -1.767 -11.894 1.00 88.88 84 ARG A CA 1
ATOM 699 C C . ARG A 1 84 ? -2.988 -0.479 -12.142 1.00 88.88 84 ARG A C 1
ATOM 701 O O . ARG A 1 84 ? -2.964 0.421 -11.304 1.00 88.88 84 ARG A O 1
ATOM 708 N N . THR A 1 85 ? -2.457 -0.333 -13.352 1.00 86.38 85 THR A N 1
ATOM 709 C CA . THR A 1 85 ? -1.733 0.873 -13.802 1.00 86.38 85 THR A CA 1
ATOM 710 C C . THR A 1 85 ? -2.546 2.169 -13.657 1.00 86.38 85 THR A C 1
ATOM 712 O O . THR A 1 85 ? -1.976 3.213 -13.360 1.00 86.38 85 THR A O 1
ATOM 715 N N . ASP A 1 86 ? -3.880 2.122 -13.773 1.00 85.81 86 ASP A N 1
ATOM 716 C CA . ASP A 1 86 ? -4.761 3.300 -13.675 1.00 85.81 86 ASP A CA 1
ATOM 717 C C . ASP A 1 86 ? -4.920 3.888 -12.256 1.00 85.81 86 ASP A C 1
ATOM 719 O O . ASP A 1 86 ? -5.548 4.944 -12.087 1.00 85.81 86 ASP A O 1
ATOM 723 N N . LEU A 1 87 ? -4.398 3.202 -11.231 1.00 85.06 87 LEU A N 1
ATOM 724 C CA . LEU A 1 87 ? -4.367 3.700 -9.853 1.00 85.06 87 LEU A CA 1
ATOM 725 C C . LEU A 1 87 ? -3.156 4.587 -9.563 1.00 85.06 87 LEU A C 1
ATOM 727 O O . LEU A 1 87 ? -3.221 5.419 -8.654 1.00 85.06 87 LEU A O 1
ATOM 731 N N . TRP A 1 88 ? -2.082 4.431 -10.330 1.00 88.00 88 TRP A N 1
ATOM 732 C CA . TRP A 1 88 ? -0.821 5.114 -10.093 1.00 88.00 88 TRP A CA 1
ATOM 733 C C . TRP A 1 88 ? -0.869 6.538 -10.653 1.00 88.00 88 TRP A C 1
ATOM 735 O O . TRP A 1 88 ? -1.367 6.784 -11.752 1.00 88.00 88 TRP A O 1
ATOM 745 N N . SER A 1 89 ? -0.393 7.506 -9.867 1.00 71.38 89 SER A N 1
ATOM 746 C CA . SER A 1 89 ? -0.298 8.908 -10.302 1.00 71.38 89 SER A CA 1
ATOM 747 C C . SER A 1 89 ? 0.880 9.158 -11.242 1.00 71.38 89 SER A C 1
ATOM 749 O O . SER A 1 89 ? 0.829 10.082 -12.053 1.00 71.38 89 SER A O 1
ATOM 751 N N . ASP A 1 90 ? 1.921 8.334 -11.127 1.00 75.44 90 ASP A N 1
ATOM 752 C CA . ASP A 1 90 ? 3.124 8.397 -11.947 1.00 75.44 90 ASP A CA 1
ATOM 753 C C . ASP A 1 90 ? 2.996 7.474 -13.164 1.00 75.44 90 ASP A C 1
ATOM 755 O O . ASP A 1 90 ? 2.144 6.584 -13.212 1.00 75.44 90 ASP A O 1
ATOM 759 N N . ARG A 1 91 ? 3.853 7.673 -14.173 1.00 80.44 91 ARG A N 1
ATOM 760 C CA . ARG A 1 91 ? 3.953 6.741 -15.305 1.00 80.44 91 ARG A CA 1
ATOM 761 C C . ARG A 1 91 ? 4.553 5.423 -14.814 1.00 80.44 91 ARG A C 1
ATOM 763 O O . ARG A 1 91 ? 5.765 5.252 -14.858 1.00 80.44 91 ARG A O 1
ATOM 770 N N . VAL A 1 92 ? 3.689 4.526 -14.354 1.00 89.75 92 VAL A N 1
ATOM 771 C CA . VAL A 1 92 ? 4.030 3.167 -13.939 1.00 89.75 92 VAL A CA 1
ATOM 772 C C . VAL A 1 92 ? 3.559 2.199 -15.019 1.00 89.75 92 VAL A C 1
ATOM 774 O O . VAL A 1 92 ? 2.391 2.200 -15.413 1.00 89.75 92 VAL A O 1
ATOM 777 N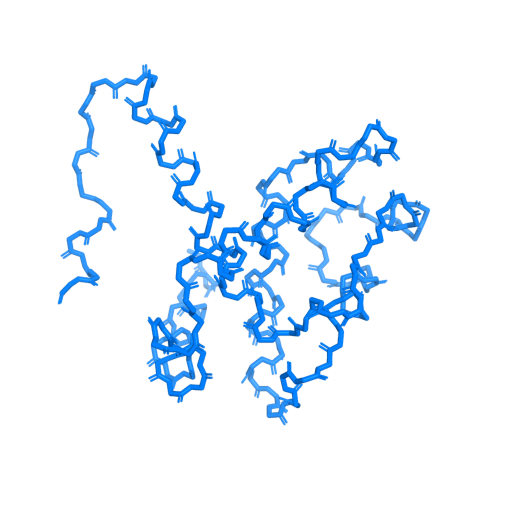 N . SER A 1 93 ? 4.490 1.407 -15.541 1.00 91.88 93 SER A N 1
ATOM 778 C CA . SER A 1 93 ? 4.233 0.388 -16.558 1.00 91.88 93 SER A CA 1
ATOM 779 C C . SER A 1 93 ? 3.917 -0.970 -15.926 1.00 91.88 93 SER A C 1
ATOM 781 O O . SER A 1 93 ? 4.215 -1.206 -14.760 1.00 91.88 93 SER A O 1
ATOM 783 N N . TYR A 1 94 ? 3.357 -1.903 -16.700 1.00 91.62 94 TYR A N 1
ATOM 784 C CA . TYR A 1 94 ? 3.172 -3.284 -16.231 1.00 91.62 94 TYR A CA 1
ATOM 785 C C . TYR A 1 94 ? 4.497 -3.969 -15.862 1.00 91.62 94 TYR A C 1
ATOM 787 O O . TYR A 1 94 ? 4.528 -4.784 -14.946 1.00 91.62 94 TYR A O 1
ATOM 795 N N . GLU A 1 95 ? 5.590 -3.625 -16.549 1.00 93.56 95 GLU A N 1
ATOM 796 C CA . GLU A 1 95 ? 6.931 -4.136 -16.244 1.00 93.56 95 GLU A CA 1
ATOM 797 C C . GLU A 1 95 ? 7.408 -3.650 -14.874 1.00 93.56 95 GLU A C 1
ATOM 799 O O . GLU A 1 95 ? 7.981 -4.430 -14.117 1.00 93.56 95 GLU A O 1
ATOM 804 N N . ASP A 1 96 ? 7.103 -2.397 -14.520 1.00 93.00 96 ASP A N 1
ATOM 805 C CA . ASP A 1 96 ? 7.398 -1.865 -13.191 1.00 93.00 96 ASP A CA 1
ATOM 806 C C . ASP A 1 96 ? 6.597 -2.607 -12.118 1.00 93.00 96 ASP A C 1
ATOM 808 O O . ASP A 1 96 ? 7.158 -3.023 -11.103 1.00 93.00 96 ASP A O 1
ATOM 812 N N . LEU A 1 97 ? 5.298 -2.825 -12.349 1.00 93.12 97 LEU A N 1
ATOM 813 C CA . LEU A 1 97 ? 4.428 -3.524 -11.398 1.00 93.12 97 LEU A CA 1
ATOM 814 C C . LEU A 1 97 ? 4.864 -4.978 -11.163 1.00 93.12 97 LEU A C 1
ATOM 816 O O . LEU A 1 97 ? 4.762 -5.472 -10.045 1.00 93.12 97 LEU A O 1
ATOM 820 N N . ALA A 1 98 ? 5.444 -5.633 -12.172 1.00 93.25 98 ALA A N 1
ATOM 821 C CA . ALA A 1 98 ? 5.996 -6.983 -12.044 1.00 93.25 98 ALA A CA 1
ATOM 822 C C . ALA A 1 98 ? 7.232 -7.067 -11.122 1.00 93.25 98 ALA A C 1
ATOM 824 O O . ALA A 1 98 ? 7.694 -8.163 -10.797 1.00 93.25 98 ALA A O 1
ATOM 825 N N . THR A 1 99 ? 7.804 -5.931 -10.704 1.00 93.81 99 THR A N 1
ATOM 826 C CA . THR A 1 99 ? 8.979 -5.913 -9.820 1.00 93.81 99 THR A CA 1
ATOM 827 C C . THR A 1 99 ? 8.637 -6.056 -8.336 1.00 93.81 99 THR A C 1
ATOM 829 O O . THR A 1 99 ? 9.507 -6.453 -7.554 1.00 93.81 99 THR A O 1
ATOM 832 N N . PHE A 1 100 ? 7.385 -5.832 -7.929 1.00 93.88 100 PHE A N 1
ATOM 833 C CA . PHE A 1 100 ? 6.896 -6.114 -6.575 1.00 93.88 100 PHE A CA 1
ATOM 834 C C . PHE A 1 100 ? 5.914 -7.297 -6.585 1.00 93.88 100 PHE A C 1
ATOM 836 O O . PHE A 1 100 ? 5.514 -7.772 -7.641 1.00 93.88 100 PHE A O 1
ATOM 843 N N . GLY A 1 101 ? 5.585 -7.812 -5.404 1.00 93.00 101 GLY A N 1
ATOM 844 C CA . GLY A 1 101 ? 4.518 -8.799 -5.217 1.00 93.00 101 GLY A CA 1
ATOM 845 C C . GLY A 1 101 ? 4.167 -8.831 -3.742 1.00 93.00 101 GLY A C 1
ATOM 846 O O . GLY A 1 101 ? 5.088 -8.856 -2.929 1.00 93.00 101 GLY A O 1
ATOM 847 N N . VAL A 1 102 ? 2.890 -8.727 -3.397 1.00 92.19 102 VAL A N 1
ATOM 848 C CA . VAL A 1 102 ? 2.429 -8.572 -2.011 1.00 92.19 102 VAL A CA 1
ATOM 849 C C . VAL A 1 102 ? 1.756 -9.873 -1.598 1.00 92.19 102 VAL A C 1
ATOM 851 O O . VAL A 1 102 ? 1.030 -10.457 -2.385 1.00 92.19 102 VAL A O 1
ATOM 854 N N . ASP A 1 103 ? 2.002 -10.332 -0.372 1.00 91.81 103 ASP A N 1
ATOM 855 C CA . ASP A 1 103 ? 1.409 -11.581 0.113 1.00 91.81 103 ASP A CA 1
ATOM 856 C C . ASP A 1 103 ? -0.130 -11.545 0.028 1.00 91.81 103 ASP A C 1
ATOM 858 O O . ASP A 1 103 ? -0.741 -10.511 0.322 1.00 91.81 103 ASP A O 1
ATOM 862 N N . ASP A 1 104 ? -0.750 -12.665 -0.351 1.00 90.00 104 ASP A N 1
ATOM 863 C CA . ASP A 1 104 ? -2.205 -12.782 -0.534 1.00 90.00 104 ASP A CA 1
ATOM 864 C C . ASP A 1 104 ? -2.959 -12.553 0.786 1.00 90.00 104 ASP A C 1
ATOM 866 O O . ASP A 1 104 ? -4.102 -12.090 0.785 1.00 90.00 104 ASP A O 1
ATOM 870 N N . ASP A 1 105 ? -2.288 -12.791 1.915 1.00 90.88 105 ASP A N 1
ATOM 871 C CA . ASP A 1 105 ? -2.790 -12.510 3.262 1.00 90.88 105 ASP A CA 1
ATOM 872 C C . ASP A 1 105 ? -2.881 -10.999 3.557 1.00 90.88 105 ASP A C 1
ATOM 874 O O . ASP A 1 105 ? -3.581 -10.565 4.479 1.00 90.88 105 ASP A O 1
ATOM 878 N N . ILE A 1 106 ? -2.222 -10.150 2.761 1.00 92.06 106 ILE A N 1
ATOM 879 C CA . ILE A 1 106 ? -2.380 -8.699 2.842 1.00 92.06 106 ILE A CA 1
ATOM 880 C C . ILE A 1 106 ? -3.599 -8.286 2.016 1.00 92.06 106 ILE A C 1
ATOM 882 O O . ILE A 1 106 ? -3.531 -7.936 0.840 1.00 92.06 106 ILE A O 1
ATOM 886 N N . LEU A 1 107 ? -4.745 -8.302 2.682 1.00 90.62 107 LEU A N 1
ATOM 887 C CA . LEU A 1 107 ? -6.048 -7.928 2.138 1.00 90.62 107 LEU A CA 1
ATOM 888 C C . LEU A 1 107 ? -6.279 -6.406 2.061 1.00 90.62 107 LEU A C 1
ATOM 890 O O . LEU A 1 107 ? -5.595 -5.609 2.706 1.00 90.62 107 LEU A O 1
ATOM 894 N N . LEU A 1 108 ? -7.304 -5.995 1.313 1.00 87.25 108 LEU A N 1
ATOM 895 C CA . LEU A 1 108 ? -7.734 -4.601 1.163 1.00 87.25 108 LEU A CA 1
ATOM 896 C C . LEU A 1 108 ? -7.969 -3.892 2.502 1.00 87.25 108 LEU A C 1
ATOM 898 O O . LEU A 1 108 ? -7.642 -2.709 2.624 1.00 87.25 108 LEU A O 1
ATOM 902 N N . GLN A 1 109 ? -8.491 -4.589 3.512 1.00 84.50 109 GLN A N 1
ATOM 903 C CA . GLN A 1 109 ? -8.665 -4.023 4.853 1.00 84.50 109 GLN A CA 1
ATOM 904 C C . GLN A 1 109 ? -7.358 -3.517 5.485 1.00 84.50 109 GLN A C 1
ATOM 906 O O . GLN A 1 109 ? -7.354 -2.510 6.197 1.00 84.50 109 GLN A O 1
ATOM 911 N N . HIS A 1 110 ? -6.217 -4.122 5.149 1.00 88.25 110 HIS A N 1
ATOM 912 C CA . HIS A 1 110 ? -4.912 -3.710 5.664 1.00 88.25 110 HIS A CA 1
ATOM 913 C C . HIS A 1 110 ? -4.402 -2.391 5.070 1.00 88.25 110 HIS A C 1
ATOM 915 O O . HIS A 1 110 ? -3.460 -1.804 5.604 1.00 88.25 110 HIS A O 1
ATOM 921 N N . THR A 1 111 ? -5.033 -1.870 4.010 1.00 88.12 111 THR A N 1
ATOM 922 C CA . THR A 1 111 ? -4.619 -0.620 3.347 1.00 88.12 111 THR A CA 1
ATOM 923 C C . THR A 1 111 ? -4.497 0.540 4.339 1.00 88.12 111 THR A C 1
ATOM 925 O O . THR A 1 111 ? -3.569 1.345 4.246 1.00 88.12 111 THR A O 1
ATOM 928 N N . TYR A 1 112 ? -5.398 0.624 5.323 1.00 82.62 112 TYR A N 1
ATOM 929 C CA . TYR A 1 112 ? -5.332 1.679 6.334 1.00 82.62 112 TYR A CA 1
ATOM 930 C C . TYR A 1 112 ? -4.157 1.529 7.295 1.00 82.62 112 TYR A C 1
ATOM 932 O O . TYR A 1 112 ? -3.477 2.507 7.611 1.00 82.62 112 TYR A O 1
ATOM 940 N N . VAL A 1 113 ? -3.921 0.301 7.755 1.00 86.44 113 VAL A N 1
ATOM 941 C CA . VAL A 1 113 ? -2.823 -0.037 8.664 1.00 86.44 113 VAL A CA 1
ATOM 942 C C . VAL A 1 113 ? -1.487 0.308 8.009 1.00 86.44 113 VAL A C 1
ATOM 944 O O . VAL A 1 113 ? -0.648 0.976 8.610 1.00 86.44 113 VAL A O 1
ATOM 947 N N . ILE A 1 114 ? -1.328 -0.053 6.736 1.00 90.75 114 ILE A N 1
ATOM 948 C CA . ILE A 1 114 ? -0.137 0.268 5.944 1.00 90.75 114 ILE A CA 1
ATOM 949 C C . ILE A 1 114 ? 0.035 1.789 5.833 1.00 90.75 114 ILE A C 1
ATOM 951 O O . ILE A 1 114 ? 1.103 2.332 6.124 1.00 90.75 114 ILE A O 1
ATOM 955 N N . LEU A 1 115 ? -1.036 2.500 5.472 1.00 88.12 115 LEU A N 1
ATOM 956 C CA . LEU A 1 115 ? -0.991 3.944 5.265 1.00 88.12 115 LEU A CA 1
ATOM 957 C C . LEU A 1 115 ? -0.645 4.715 6.551 1.00 88.12 115 LEU A C 1
ATOM 959 O O . LEU A 1 115 ? 0.184 5.627 6.523 1.00 88.12 115 LEU A O 1
ATOM 963 N N . THR A 1 116 ? -1.244 4.352 7.686 1.00 82.56 116 THR A N 1
ATOM 964 C CA . THR A 1 116 ? -0.943 4.967 8.992 1.00 82.56 116 THR A CA 1
ATOM 965 C C . THR A 1 116 ? 0.474 4.641 9.469 1.00 82.56 116 THR A C 1
ATOM 967 O O . THR A 1 116 ? 1.166 5.523 9.993 1.00 82.56 116 THR A O 1
ATOM 970 N N . GLY A 1 117 ? 0.955 3.423 9.207 1.00 84.75 117 GLY A N 1
ATOM 971 C CA . GLY A 1 117 ? 2.345 3.025 9.428 1.00 84.75 117 GLY A CA 1
ATOM 972 C C . GLY A 1 117 ? 3.348 3.904 8.676 1.00 84.75 117 GLY A C 1
ATOM 973 O O . GLY A 1 117 ? 4.331 4.385 9.254 1.00 84.75 117 GLY A O 1
ATOM 974 N N . PHE A 1 118 ? 3.073 4.193 7.403 1.00 87.06 118 PHE A N 1
ATOM 975 C CA . PHE A 1 118 ? 3.930 5.053 6.583 1.00 87.06 118 PHE A CA 1
ATOM 976 C C . PHE A 1 118 ? 3.924 6.502 7.056 1.00 87.06 118 PHE A C 1
ATOM 978 O O . PHE A 1 118 ? 4.989 7.115 7.159 1.00 87.06 118 PHE A O 1
ATOM 985 N N . TYR A 1 119 ? 2.758 7.037 7.424 1.00 80.31 119 TYR A N 1
ATOM 986 C CA . TYR A 1 119 ? 2.676 8.379 8.000 1.00 80.31 119 TYR A CA 1
ATOM 987 C C . TYR A 1 119 ? 3.493 8.516 9.279 1.00 80.31 119 TYR A C 1
ATOM 989 O O . TYR A 1 119 ? 4.253 9.474 9.429 1.00 80.31 119 TYR A O 1
ATOM 997 N N . SER A 1 120 ? 3.390 7.533 10.170 1.00 76.38 120 SER A N 1
ATOM 998 C CA . SER A 1 120 ? 4.149 7.509 11.421 1.00 76.38 120 SER A CA 1
ATOM 999 C C . SER A 1 120 ? 5.658 7.480 11.152 1.00 76.38 120 SER A C 1
ATOM 1001 O O . SER A 1 120 ? 6.421 8.239 11.751 1.00 76.38 120 SER A O 1
ATOM 1003 N N . SER A 1 121 ? 6.085 6.687 10.167 1.00 72.75 121 SER A N 1
ATOM 1004 C CA . SER A 1 121 ? 7.486 6.585 9.742 1.00 72.75 121 SER A CA 1
ATOM 1005 C C . SER A 1 121 ? 8.025 7.891 9.145 1.00 72.75 121 SER A C 1
ATOM 1007 O O . SER A 1 121 ? 9.151 8.294 9.446 1.00 72.75 121 SER A O 1
ATOM 1009 N N . LEU A 1 122 ? 7.221 8.597 8.341 1.00 71.25 122 LEU A N 1
ATOM 1010 C CA . LEU A 1 122 ? 7.578 9.910 7.793 1.00 71.25 122 LEU A CA 1
ATOM 1011 C C . LEU A 1 122 ? 7.675 10.987 8.879 1.00 71.25 122 LEU A C 1
ATOM 1013 O O . LEU A 1 122 ? 8.597 11.803 8.853 1.00 71.25 122 LEU A O 1
ATOM 1017 N N . ILE A 1 123 ? 6.764 10.985 9.856 1.00 65.56 123 ILE A N 1
ATOM 1018 C CA . ILE A 1 123 ? 6.797 11.921 10.988 1.00 65.56 123 ILE A CA 1
ATOM 1019 C C . ILE A 1 123 ? 8.065 11.706 11.823 1.00 65.56 123 ILE A C 1
ATOM 1021 O O . ILE A 1 123 ? 8.737 12.679 12.163 1.00 65.56 123 ILE A O 1
ATOM 1025 N N . ILE A 1 124 ? 8.440 10.454 12.106 1.00 63.00 124 ILE A N 1
ATOM 1026 C CA . ILE A 1 124 ? 9.673 10.129 12.842 1.00 63.00 124 ILE A CA 1
ATOM 1027 C C . ILE A 1 124 ? 10.912 10.595 12.063 1.00 63.00 124 ILE A C 1
ATOM 1029 O O . ILE A 1 124 ? 11.773 11.267 12.635 1.00 63.00 124 ILE A O 1
ATOM 1033 N N . LYS A 1 125 ? 10.987 10.319 10.751 1.00 61.38 125 LYS A N 1
ATOM 1034 C CA . LYS A 1 125 ? 12.101 10.770 9.892 1.00 61.38 125 LYS A CA 1
ATOM 1035 C C . LYS A 1 125 ? 12.224 12.299 9.849 1.00 61.38 125 LYS A C 1
ATOM 1037 O O . LYS A 1 125 ? 13.332 12.827 9.932 1.00 61.38 125 LYS A O 1
ATOM 1042 N N . ASN A 1 126 ? 11.104 13.017 9.780 1.00 56.53 126 ASN A N 1
ATOM 1043 C CA . ASN A 1 126 ? 11.090 14.482 9.729 1.00 56.53 126 ASN A CA 1
ATOM 1044 C C . ASN A 1 126 ? 11.405 15.134 11.089 1.00 56.53 126 ASN A C 1
ATOM 1046 O O . ASN A 1 126 ? 12.133 16.127 11.140 1.00 56.53 126 ASN A O 1
ATOM 1050 N N . ASN A 1 127 ? 10.938 14.552 12.197 1.00 51.88 127 ASN A N 1
ATOM 1051 C CA . ASN A 1 127 ? 11.212 15.053 13.550 1.00 51.88 127 ASN A CA 1
ATOM 1052 C C . ASN A 1 127 ? 12.633 14.726 14.039 1.00 51.88 127 ASN A C 1
ATOM 1054 O O . ASN A 1 127 ? 13.177 15.465 14.855 1.00 51.88 127 ASN A O 1
ATOM 1058 N N . GLY A 1 128 ? 13.267 13.673 13.510 1.00 49.09 128 GLY A N 1
ATOM 1059 C CA . GLY A 1 128 ? 14.699 13.413 13.702 1.00 49.09 128 GLY A CA 1
ATOM 1060 C C . GLY A 1 128 ? 15.614 14.372 12.925 1.00 49.09 128 GLY A C 1
ATOM 1061 O O . GLY A 1 128 ? 16.810 14.428 13.196 1.00 49.09 128 GLY A O 1
ATOM 1062 N N . SER A 1 129 ? 15.063 15.140 11.974 1.00 48.59 129 SER A N 1
ATOM 1063 C CA . SER A 1 129 ? 15.809 16.045 11.092 1.00 48.59 129 SER A CA 1
ATOM 1064 C C . SER A 1 129 ? 15.763 17.515 11.527 1.00 48.59 129 SER A C 1
ATOM 1066 O O . SER A 1 129 ? 16.757 18.215 11.327 1.00 48.59 129 SER A O 1
ATOM 1068 N N . LYS A 1 130 ? 14.678 18.013 12.142 1.00 39.53 130 LYS A N 1
ATOM 1069 C CA . LYS A 1 130 ? 14.616 19.388 12.676 1.00 39.53 130 LYS A CA 1
ATOM 1070 C C . LYS A 1 130 ? 13.688 19.527 13.881 1.00 39.53 130 LYS A C 1
ATOM 1072 O O . LYS A 1 130 ? 12.530 19.125 13.861 1.00 39.53 130 LYS A O 1
ATOM 1077 N N . THR A 1 131 ? 14.208 20.225 14.884 1.00 44.59 131 THR A N 1
ATOM 1078 C CA . THR A 1 131 ? 13.496 20.873 15.984 1.00 44.59 131 THR A CA 1
ATOM 1079 C C . THR A 1 131 ? 12.284 21.671 15.479 1.00 44.59 131 THR A C 1
ATOM 1081 O O . THR A 1 131 ? 12.411 22.509 14.589 1.00 44.59 131 THR A O 1
ATOM 1084 N N . SER A 1 132 ? 11.136 21.439 16.120 1.00 47.47 132 SER A N 1
ATOM 1085 C CA . SER A 1 132 ? 9.918 22.262 16.136 1.00 47.47 132 SER A CA 1
ATOM 1086 C C . SER A 1 132 ? 9.222 22.564 14.801 1.00 47.47 132 SER A C 1
ATOM 1088 O O . SER A 1 132 ? 9.469 23.584 14.160 1.00 47.47 132 SER A O 1
ATOM 1090 N N . ARG A 1 133 ? 8.157 21.803 14.521 1.00 34.00 133 ARG A N 1
ATOM 1091 C CA . ARG A 1 133 ? 6.852 22.395 14.182 1.00 34.00 133 ARG A CA 1
ATOM 1092 C C . ARG A 1 133 ? 5.716 21.478 14.629 1.00 34.00 133 ARG A C 1
ATOM 1094 O O . ARG A 1 133 ? 5.402 20.469 14.012 1.00 34.00 133 ARG A O 1
ATOM 1101 N N . THR A 1 134 ? 5.137 21.863 15.756 1.00 47.12 134 THR A N 1
ATOM 1102 C CA . THR A 1 134 ? 3.843 21.419 16.260 1.00 47.12 134 THR A CA 1
ATOM 1103 C C . THR A 1 134 ? 2.721 21.704 15.252 1.00 47.12 134 THR A C 1
ATOM 1105 O O . THR A 1 134 ? 2.806 22.649 14.468 1.00 47.12 134 THR A O 1
ATOM 1108 N N . ASN A 1 135 ? 1.651 20.905 15.365 1.00 41.41 135 ASN A N 1
ATOM 1109 C CA . ASN A 1 135 ? 0.332 21.004 14.714 1.00 41.41 135 ASN A CA 1
ATOM 1110 C C . ASN A 1 135 ? 0.149 20.310 13.354 1.00 41.41 135 ASN A C 1
ATOM 1112 O O . ASN A 1 135 ? -0.106 20.965 12.350 1.00 41.41 135 ASN A O 1
ATOM 1116 N N . LEU A 1 136 ? 0.134 18.972 13.354 1.00 41.62 136 LEU A N 1
ATOM 1117 C CA . LEU A 1 136 ? -0.680 18.195 12.396 1.00 41.62 136 LEU A CA 1
ATOM 1118 C C . LEU A 1 136 ? -1.543 17.094 13.050 1.00 41.62 136 LEU A C 1
ATOM 1120 O O . LEU A 1 136 ? -2.412 16.539 12.387 1.00 41.62 136 LEU A O 1
ATOM 1124 N N . LEU A 1 137 ? -1.375 16.821 14.353 1.00 41.69 137 LEU A N 1
ATOM 1125 C CA . LEU A 1 137 ? -2.125 15.774 15.071 1.00 41.69 137 LEU A CA 1
ATOM 1126 C C . LEU A 1 137 ? -3.171 16.302 16.068 1.00 41.69 137 LEU A C 1
ATOM 1128 O O . LEU A 1 137 ? -3.967 15.526 16.578 1.00 41.69 137 LEU A O 1
ATOM 1132 N N . SER A 1 138 ? -3.254 17.615 16.306 1.00 34.00 138 SER A N 1
ATOM 1133 C CA . SER A 1 138 ? -4.254 18.206 17.216 1.00 34.00 138 SER A CA 1
ATOM 1134 C C . SER A 1 138 ? -5.684 18.255 16.652 1.00 34.00 138 SER A C 1
ATOM 1136 O O . SER A 1 138 ? -6.567 18.825 17.283 1.00 34.00 138 SER A O 1
ATOM 1138 N N . GLY A 1 139 ? -5.927 17.665 15.478 1.00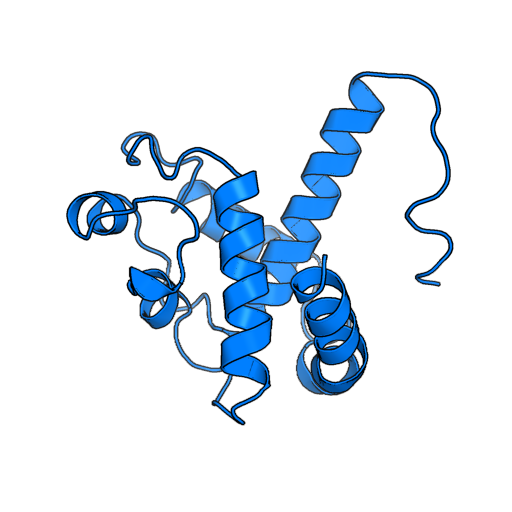 35.09 139 GLY A N 1
ATOM 1139 C CA . GLY A 1 139 ? -7.264 17.502 14.895 1.00 35.09 139 GLY A CA 1
ATOM 1140 C C . GLY A 1 139 ? -7.815 16.072 14.938 1.00 35.09 139 GLY A C 1
ATOM 1141 O O . GLY A 1 139 ? -8.848 15.829 14.316 1.00 35.09 139 GLY A O 1
ATOM 1142 N N . TRP A 1 140 ? -7.119 15.136 15.596 1.00 42.75 140 TRP A N 1
ATOM 1143 C CA . TRP A 1 140 ? -7.389 13.692 15.501 1.00 42.75 140 TRP A CA 1
ATOM 1144 C C . TRP A 1 140 ? -7.505 12.955 16.851 1.00 42.75 140 TRP A C 1
ATOM 1146 O O . TRP A 1 140 ? -7.607 11.732 16.848 1.00 42.75 140 TRP A O 1
ATOM 1156 N N . LEU A 1 141 ? -7.557 13.678 17.975 1.00 34.66 141 LEU A N 1
ATOM 1157 C CA . LEU A 1 141 ? -8.061 13.186 19.269 1.00 34.66 141 LEU A CA 1
ATOM 1158 C C . LEU A 1 141 ? -9.338 13.955 19.616 1.00 34.66 141 LEU A C 1
ATOM 1160 O O . LEU A 1 141 ? -10.289 13.318 20.114 1.00 34.66 141 LEU A O 1
#

Solvent-accessible surface area (backbone atoms only — not comparable to full-atom values): 8367 Å² total; per-residue (Å²): 109,73,66,59,57,50,39,54,50,48,46,68,67,50,36,71,73,79,61,40,90,81,78,57,52,73,65,55,45,51,49,54,36,52,56,48,39,51,33,36,54,65,28,92,72,43,35,78,87,53,49,44,66,66,58,51,51,55,28,53,50,48,46,51,53,60,46,70,73,62,82,59,80,45,88,38,45,34,44,73,58,69,68,37,57,89,56,46,91,58,97,57,50,74,72,43,50,68,40,41,64,60,63,69,86,46,23,44,55,46,52,57,54,42,50,54,49,50,52,53,52,50,50,51,58,51,56,76,70,48,86,84,80,87,81,87,63,88,85,76,124